Protein AF-A0A2L0GK38-F1 (afdb_monomer_lite)

Radius of gyration: 50.36 Å; chains: 1; bounding box: 92×27×140 Å

Structure (mmCIF, N/CA/C/O backbone):
data_AF-A0A2L0GK38-F1
#
_entry.id   AF-A0A2L0GK38-F1
#
loop_
_atom_site.group_PDB
_atom_site.id
_atom_site.type_symbol
_atom_site.label_atom_id
_atom_site.label_alt_id
_atom_site.label_comp_id
_atom_site.label_asym_id
_atom_site.label_entity_id
_atom_site.label_seq_id
_atom_site.pdbx_PDB_ins_code
_atom_site.Cartn_x
_atom_site.Cartn_y
_atom_site.Cartn_z
_atom_site.occupancy
_atom_site.B_iso_or_equiv
_atom_site.auth_seq_id
_atom_site.auth_comp_id
_atom_site.auth_asym_id
_atom_site.auth_atom_id
_atom_site.pdbx_PDB_model_num
ATOM 1 N N . MET A 1 1 ? 11.225 12.628 -57.300 1.00 39.16 1 MET A N 1
ATOM 2 C CA . MET A 1 1 ? 12.340 11.793 -56.815 1.00 39.16 1 MET A CA 1
ATOM 3 C C . MET A 1 1 ? 13.609 12.356 -57.428 1.00 39.16 1 MET A C 1
ATOM 5 O O . MET A 1 1 ? 13.754 12.270 -58.639 1.00 39.16 1 MET A O 1
ATOM 9 N N . GLY A 1 2 ? 14.413 13.080 -56.646 1.00 45.00 2 GLY A N 1
ATOM 10 C CA . GLY A 1 2 ? 15.654 13.687 -57.134 1.00 45.00 2 GLY A CA 1
ATOM 11 C C . GLY A 1 2 ? 16.730 12.616 -57.270 1.00 45.00 2 GLY A C 1
ATOM 12 O O . GLY A 1 2 ? 16.896 11.814 -56.356 1.00 45.00 2 GLY A O 1
ATOM 13 N N . LEU A 1 3 ? 17.399 12.572 -58.420 1.00 43.25 3 LEU A N 1
ATOM 14 C CA . LEU A 1 3 ? 18.589 11.749 -58.620 1.00 43.25 3 LEU A CA 1
ATOM 15 C C . LEU A 1 3 ? 19.663 12.187 -57.608 1.00 43.25 3 LEU A C 1
ATOM 17 O O . LEU A 1 3 ? 19.882 13.398 -57.495 1.00 43.25 3 LEU A O 1
ATOM 21 N N . PRO A 1 4 ? 20.320 11.258 -56.891 1.00 55.75 4 PRO A N 1
ATOM 22 C CA . PRO A 1 4 ? 21.482 11.597 -56.082 1.00 55.75 4 PRO A CA 1
ATOM 23 C C . PRO A 1 4 ? 22.551 12.235 -56.970 1.00 55.75 4 PRO A C 1
ATOM 25 O O . PRO A 1 4 ? 22.732 11.847 -58.128 1.00 55.75 4 PRO A O 1
ATOM 28 N N . SER A 1 5 ? 23.251 13.241 -56.458 1.00 73.69 5 SER A N 1
ATOM 29 C CA . SER A 1 5 ? 24.392 13.799 -57.185 1.00 73.69 5 SER A CA 1
ATOM 30 C C . SER A 1 5 ? 25.464 12.714 -57.375 1.00 73.69 5 SER A C 1
ATOM 32 O O . SER A 1 5 ? 25.636 11.851 -56.520 1.00 73.69 5 SER A O 1
ATOM 34 N N . LEU A 1 6 ? 26.237 12.761 -58.466 1.00 72.31 6 LEU A N 1
ATOM 35 C CA . LEU A 1 6 ? 27.324 11.799 -58.737 1.00 72.31 6 LEU A CA 1
ATOM 36 C C . LEU A 1 6 ? 28.285 11.630 -57.537 1.00 72.31 6 LEU A C 1
ATOM 38 O O . LEU A 1 6 ? 28.841 10.559 -57.311 1.00 72.31 6 LEU A O 1
ATOM 42 N N . LEU A 1 7 ? 28.466 12.698 -56.754 1.00 66.00 7 LEU A N 1
ATOM 43 C CA . LEU A 1 7 ? 29.270 12.706 -55.535 1.00 66.00 7 LEU A CA 1
ATOM 44 C C . LEU A 1 7 ? 28.635 11.870 -54.413 1.00 66.00 7 LEU A C 1
ATOM 46 O O . LEU A 1 7 ? 29.347 11.149 -53.718 1.00 66.00 7 LEU A O 1
ATOM 50 N N . GLU A 1 8 ? 27.313 11.942 -54.253 1.00 69.50 8 GLU A N 1
ATOM 51 C CA . GLU A 1 8 ? 26.568 11.120 -53.295 1.00 69.50 8 GLU A CA 1
ATOM 52 C C . GLU A 1 8 ? 26.663 9.639 -53.657 1.00 69.50 8 GLU A C 1
ATOM 54 O O . GLU A 1 8 ? 26.903 8.831 -52.768 1.00 69.50 8 GLU A O 1
ATOM 59 N N . ASP A 1 9 ? 26.584 9.282 -54.941 1.00 76.31 9 ASP A N 1
ATOM 60 C CA . ASP A 1 9 ? 26.735 7.891 -55.392 1.00 76.31 9 ASP A CA 1
ATOM 61 C C . ASP A 1 9 ? 28.137 7.323 -55.108 1.00 76.31 9 ASP A C 1
ATOM 63 O O . ASP A 1 9 ? 28.276 6.166 -54.705 1.00 76.31 9 ASP A O 1
ATOM 67 N N . ILE A 1 10 ? 29.191 8.124 -55.292 1.00 74.31 10 ILE A N 1
ATOM 68 C CA . ILE A 1 10 ? 30.579 7.710 -55.020 1.00 74.31 10 ILE A CA 1
ATOM 69 C C . ILE A 1 10 ? 30.802 7.527 -53.517 1.00 74.31 10 ILE A C 1
ATOM 71 O O . ILE A 1 10 ? 31.342 6.508 -53.084 1.00 74.31 10 ILE A O 1
ATOM 75 N N . VAL A 1 11 ? 30.353 8.493 -52.716 1.00 72.38 11 VAL A N 1
ATOM 76 C CA . VAL A 1 11 ? 30.414 8.426 -51.251 1.00 72.38 11 VAL A CA 1
ATOM 77 C C . VAL A 1 11 ? 29.623 7.232 -50.735 1.00 72.38 11 VAL A C 1
ATOM 79 O O . VAL A 1 11 ? 30.094 6.505 -49.863 1.00 72.38 11 VAL A O 1
ATOM 82 N N . GLN A 1 12 ? 28.460 6.977 -51.326 1.00 72.56 12 GLN A N 1
ATOM 83 C CA . GLN A 1 12 ? 27.618 5.857 -50.957 1.00 72.56 12 GLN A CA 1
ATOM 84 C C . GLN A 1 12 ? 28.291 4.515 -51.242 1.00 72.56 12 GLN A C 1
ATOM 86 O O . GLN A 1 12 ? 28.285 3.649 -50.373 1.00 72.56 12 GLN A O 1
ATOM 91 N N . LYS A 1 13 ? 28.926 4.359 -52.409 1.00 78.94 13 LYS A N 1
ATOM 92 C CA . LYS A 1 13 ? 29.693 3.151 -52.741 1.00 78.94 13 LYS A CA 1
ATOM 93 C C . LYS A 1 13 ? 30.890 2.943 -51.820 1.00 78.94 13 LYS A C 1
ATOM 95 O O . LYS A 1 13 ? 31.173 1.804 -51.471 1.00 78.94 13 LYS A O 1
ATOM 100 N N . ARG A 1 14 ? 31.576 4.017 -51.411 1.00 75.12 14 ARG A N 1
ATOM 101 C CA . ARG A 1 14 ? 32.695 3.928 -50.460 1.00 75.12 14 ARG A CA 1
ATOM 102 C C . ARG A 1 14 ? 32.224 3.461 -49.081 1.00 75.12 14 ARG A C 1
ATOM 104 O O . ARG A 1 14 ? 32.828 2.556 -48.519 1.00 75.12 14 ARG A O 1
ATOM 111 N N . ILE A 1 15 ? 31.127 4.032 -48.577 1.00 73.31 15 ILE A N 1
ATOM 112 C CA . ILE A 1 15 ? 30.497 3.605 -47.318 1.00 73.31 15 ILE A CA 1
ATOM 113 C C . ILE A 1 15 ? 30.051 2.146 -47.413 1.00 73.31 15 ILE A C 1
ATOM 115 O O . ILE A 1 15 ? 30.326 1.368 -46.510 1.00 73.31 15 ILE A O 1
ATOM 119 N N . ASP A 1 16 ? 29.387 1.765 -48.505 1.00 74.56 16 ASP A N 1
ATOM 120 C CA . ASP A 1 16 ? 28.889 0.402 -48.684 1.00 74.56 16 ASP A CA 1
ATOM 121 C C . ASP A 1 16 ? 30.046 -0.609 -48.782 1.00 74.56 16 ASP A C 1
ATOM 123 O O . ASP A 1 16 ? 29.956 -1.675 -48.186 1.00 74.56 16 ASP A O 1
ATOM 127 N N . ALA A 1 17 ? 31.153 -0.272 -49.454 1.00 75.50 17 ALA A N 1
ATOM 128 C CA . ALA A 1 17 ? 32.343 -1.124 -49.535 1.00 75.50 17 ALA A CA 1
ATOM 129 C C . ALA A 1 17 ? 33.063 -1.267 -48.183 1.00 75.50 17 ALA A C 1
ATOM 131 O O . ALA A 1 17 ? 33.463 -2.372 -47.821 1.00 75.50 17 ALA A O 1
ATOM 132 N N . PHE A 1 18 ? 33.185 -0.172 -47.424 1.00 71.44 18 PHE A N 1
ATOM 133 C CA . PHE A 1 18 ? 33.756 -0.177 -46.075 1.00 71.44 18 PHE A CA 1
ATOM 134 C C . PHE A 1 18 ? 32.900 -1.010 -45.114 1.00 71.44 18 PHE A C 1
ATOM 136 O O . 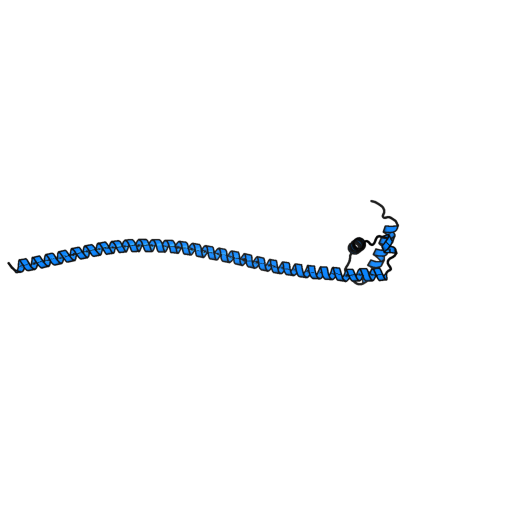PHE A 1 18 ? 33.392 -1.941 -44.480 1.00 71.44 18 PHE A O 1
ATOM 143 N N . LEU A 1 19 ? 31.590 -0.745 -45.085 1.00 69.50 19 LEU A N 1
ATOM 144 C CA . LEU A 1 19 ? 30.649 -1.512 -44.280 1.00 69.50 19 LEU A CA 1
ATOM 145 C C . LEU A 1 19 ? 30.629 -2.976 -44.707 1.00 69.50 19 LEU A C 1
ATOM 147 O O . LEU A 1 19 ? 30.567 -3.829 -43.845 1.00 69.50 19 LEU A O 1
ATOM 151 N N . GLN A 1 20 ? 30.712 -3.310 -45.995 1.00 71.88 20 GLN A N 1
ATOM 152 C CA . GLN A 1 20 ? 30.742 -4.705 -46.446 1.00 71.88 20 GLN A CA 1
ATOM 153 C C . GLN A 1 20 ? 32.026 -5.440 -46.021 1.00 71.88 20 GLN A C 1
ATOM 155 O O . GLN A 1 20 ? 31.965 -6.642 -45.774 1.00 71.88 20 GLN A O 1
ATOM 160 N N . ALA A 1 21 ? 33.158 -4.739 -45.899 1.00 67.31 21 ALA A N 1
ATOM 161 C CA . ALA A 1 21 ? 34.399 -5.297 -45.363 1.00 67.31 21 ALA A CA 1
ATOM 162 C C . ALA A 1 21 ? 34.317 -5.528 -43.839 1.00 67.31 21 ALA A C 1
ATOM 164 O O . ALA A 1 21 ? 34.680 -6.606 -43.364 1.00 67.31 21 ALA A O 1
ATOM 165 N N . GLU A 1 22 ? 33.758 -4.572 -43.091 1.00 60.78 22 GLU A N 1
ATOM 166 C CA . GLU A 1 22 ? 33.579 -4.632 -41.627 1.00 60.78 22 GLU A CA 1
ATOM 167 C C . GLU A 1 22 ? 32.403 -5.526 -41.171 1.00 60.78 22 GLU A C 1
ATOM 169 O O . GLU A 1 22 ? 32.483 -6.213 -40.156 1.00 60.78 22 GLU A O 1
ATOM 174 N N . LEU A 1 23 ? 31.313 -5.610 -41.941 1.00 54.44 23 LEU A N 1
ATOM 175 C CA . LEU A 1 23 ? 30.116 -6.423 -41.645 1.00 54.44 23 LEU A CA 1
ATOM 176 C C . LEU A 1 23 ? 30.386 -7.932 -41.694 1.00 54.44 23 LEU A C 1
ATOM 178 O O . LEU A 1 23 ? 29.539 -8.722 -41.270 1.00 54.44 23 LEU A O 1
ATOM 182 N N . SER A 1 24 ? 31.559 -8.341 -42.177 1.00 52.84 24 SER A N 1
ATOM 183 C CA . SER A 1 24 ? 32.042 -9.718 -42.073 1.00 52.84 24 SER A CA 1
ATOM 184 C C . SER A 1 24 ? 32.369 -10.121 -40.628 1.00 52.84 24 SER A C 1
ATOM 186 O O . SER A 1 24 ? 32.423 -11.319 -40.349 1.00 52.84 24 SER A O 1
ATOM 188 N N . SER A 1 25 ? 32.613 -9.163 -39.719 1.00 53.47 25 SER A N 1
ATOM 189 C CA . SER A 1 25 ? 33.148 -9.438 -38.376 1.00 53.47 25 SER A CA 1
ATOM 190 C C . SER A 1 25 ? 32.213 -9.075 -37.214 1.00 53.47 25 SER A C 1
ATOM 192 O O . SER A 1 25 ? 32.245 -9.784 -36.208 1.00 53.47 25 SER A O 1
ATOM 194 N N . ALA A 1 26 ? 31.332 -8.069 -37.319 1.00 50.72 26 ALA A N 1
ATOM 195 C CA . ALA A 1 26 ? 30.356 -7.778 -36.258 1.00 50.72 26 ALA A CA 1
ATOM 196 C C . ALA A 1 26 ? 29.122 -6.989 -36.755 1.00 50.72 26 ALA A C 1
ATOM 198 O O . ALA A 1 26 ? 29.217 -5.839 -37.172 1.00 50.72 26 ALA A O 1
ATOM 199 N N . GLN A 1 27 ? 27.929 -7.591 -36.669 1.00 55.47 27 GLN A N 1
ATOM 200 C CA . GLN A 1 27 ? 26.631 -6.970 -36.997 1.00 55.47 27 GLN A CA 1
ATOM 201 C C . GLN A 1 27 ? 26.189 -5.930 -35.943 1.00 55.47 27 GLN A C 1
ATOM 203 O O . GLN A 1 27 ? 25.171 -6.119 -35.279 1.00 55.47 27 GLN A O 1
ATOM 208 N N . ILE A 1 28 ? 26.949 -4.852 -35.739 1.00 56.44 28 ILE A N 1
ATOM 209 C CA . ILE A 1 28 ? 26.629 -3.854 -34.698 1.00 56.44 28 ILE A CA 1
ATOM 210 C C . ILE A 1 28 ? 25.997 -2.578 -35.292 1.00 56.44 28 ILE A C 1
ATOM 212 O O . ILE A 1 28 ? 25.211 -1.927 -34.608 1.00 56.44 28 ILE A O 1
ATOM 216 N N . TYR A 1 29 ? 26.208 -2.270 -36.581 1.00 63.53 29 TYR A N 1
ATOM 217 C CA . TYR A 1 29 ? 25.711 -1.029 -37.204 1.00 63.53 29 TYR A CA 1
ATOM 218 C C . TYR A 1 29 ? 24.949 -1.250 -38.503 1.00 63.53 29 TYR A C 1
ATOM 220 O O . TYR A 1 29 ? 25.354 -2.034 -39.362 1.00 63.53 29 TYR A O 1
ATOM 228 N N . THR A 1 30 ? 23.867 -0.491 -38.685 1.00 67.94 30 THR A N 1
ATOM 229 C CA . THR A 1 30 ? 23.228 -0.343 -39.992 1.00 67.94 30 THR A CA 1
ATOM 230 C C . THR A 1 30 ? 23.870 0.803 -40.778 1.00 67.94 30 THR A C 1
ATOM 232 O O . THR A 1 30 ? 24.454 1.734 -40.223 1.00 67.94 30 THR A O 1
ATOM 235 N N . ARG A 1 31 ? 23.708 0.781 -42.104 1.00 68.62 31 ARG A N 1
ATOM 236 C CA . ARG A 1 31 ? 24.107 1.876 -43.009 1.00 68.62 31 ARG A CA 1
ATOM 237 C C . ARG A 1 31 ? 23.592 3.246 -42.562 1.00 68.62 31 ARG A C 1
ATOM 239 O O . ARG A 1 31 ? 24.266 4.254 -42.765 1.00 68.62 31 ARG A O 1
ATOM 246 N N . GLU A 1 32 ? 22.399 3.291 -41.982 1.00 70.00 32 GLU A N 1
ATOM 247 C CA . GLU A 1 32 ? 21.791 4.535 -41.516 1.00 70.00 32 GLU A CA 1
ATOM 248 C C . GLU A 1 32 ? 22.421 5.032 -40.211 1.00 70.00 32 GLU A C 1
ATOM 250 O O . GLU A 1 32 ? 22.538 6.242 -40.020 1.00 70.00 32 GLU A O 1
ATOM 255 N N . ASP A 1 33 ? 22.916 4.131 -39.362 1.00 70.44 33 ASP A N 1
ATOM 256 C CA . ASP A 1 33 ? 23.646 4.501 -38.147 1.00 70.44 33 ASP A CA 1
ATOM 257 C C . ASP A 1 33 ? 24.993 5.138 -38.505 1.00 70.44 33 ASP A C 1
ATOM 259 O O . ASP A 1 33 ? 25.305 6.229 -38.029 1.00 70.44 33 ASP A O 1
ATOM 263 N N . PHE A 1 34 ? 25.733 4.544 -39.449 1.00 70.31 34 PHE A N 1
ATOM 264 C CA . PHE A 1 34 ? 27.003 5.103 -39.927 1.00 70.31 34 PHE A CA 1
ATOM 265 C C . PHE A 1 34 ? 26.819 6.477 -40.593 1.00 70.31 34 PHE A C 1
ATOM 267 O O . PHE A 1 34 ? 27.585 7.408 -40.355 1.00 70.31 34 PHE A O 1
ATOM 274 N N . LYS A 1 35 ? 25.750 6.666 -41.376 1.00 70.56 35 LYS A N 1
ATOM 275 C CA . LYS A 1 35 ? 25.421 7.976 -41.968 1.00 70.56 35 LYS A CA 1
ATOM 276 C C . LYS A 1 35 ? 25.071 9.036 -40.930 1.00 70.56 35 LYS A C 1
ATOM 278 O O . LYS A 1 35 ? 25.520 10.176 -41.056 1.00 70.56 35 LYS A O 1
ATOM 283 N N . ARG A 1 36 ? 24.268 8.687 -39.918 1.00 70.62 36 ARG A N 1
ATOM 284 C CA . ARG A 1 36 ? 23.944 9.607 -38.814 1.00 70.62 36 ARG A CA 1
ATOM 285 C C . ARG A 1 36 ? 25.207 10.032 -38.083 1.00 70.62 36 ARG A C 1
ATOM 287 O O . ARG A 1 36 ? 25.359 11.209 -37.777 1.00 70.62 36 ARG A O 1
ATOM 294 N N . VAL A 1 37 ? 26.125 9.097 -37.875 1.00 66.75 37 VAL A N 1
ATOM 295 C CA . VAL A 1 37 ? 27.425 9.343 -37.250 1.00 66.75 37 VAL A CA 1
ATOM 296 C C . VAL A 1 37 ? 28.278 10.308 -38.074 1.00 66.75 37 VAL A C 1
ATOM 298 O O . VAL A 1 37 ? 28.708 11.335 -37.551 1.00 66.75 37 VAL A O 1
ATOM 301 N N . LEU A 1 38 ? 28.457 10.056 -39.373 1.00 68.38 38 LEU A N 1
ATOM 302 C CA . LEU A 1 38 ? 29.203 10.962 -40.255 1.00 68.38 38 LEU A CA 1
ATOM 303 C C . LEU A 1 38 ? 28.603 12.375 -40.262 1.00 68.38 38 LEU A C 1
ATOM 305 O O . LEU A 1 38 ? 29.333 13.366 -40.217 1.00 68.38 38 LEU A O 1
ATOM 309 N N . SER A 1 39 ? 27.271 12.468 -40.235 1.00 71.12 39 SER A N 1
ATOM 310 C CA . SER A 1 39 ? 26.564 13.743 -40.118 1.00 71.12 39 SER A CA 1
ATOM 311 C C . SER A 1 39 ? 26.795 14.429 -38.766 1.00 71.12 39 SER A C 1
ATOM 313 O O . SER A 1 39 ? 26.951 15.648 -38.734 1.00 71.12 39 SER A O 1
ATOM 315 N N . HIS A 1 40 ? 26.823 13.683 -37.658 1.00 67.38 40 HIS A N 1
ATOM 316 C CA . HIS A 1 40 ? 27.078 14.222 -36.318 1.00 67.38 40 HIS A CA 1
ATOM 317 C C . HIS A 1 40 ? 28.514 14.719 -36.138 1.00 67.38 40 HIS A C 1
ATOM 319 O O . HIS A 1 40 ? 28.727 15.721 -35.461 1.00 67.38 40 HIS A O 1
ATOM 325 N N . MET A 1 41 ? 29.485 14.078 -36.788 1.00 65.12 41 MET A N 1
ATOM 326 C CA . MET A 1 41 ? 30.884 14.518 -36.782 1.00 65.12 41 MET A CA 1
ATOM 327 C C . MET A 1 41 ? 31.169 15.668 -37.763 1.00 65.12 41 MET A C 1
ATOM 329 O O . MET A 1 41 ? 32.312 16.095 -37.902 1.00 65.12 41 MET A O 1
ATOM 333 N N . GLY A 1 42 ? 30.157 16.164 -38.485 1.00 66.69 42 GLY A N 1
ATOM 334 C CA . GLY A 1 42 ? 30.340 17.207 -39.497 1.00 66.69 42 GLY A CA 1
ATOM 335 C C . GLY A 1 42 ? 31.160 16.749 -40.709 1.00 66.69 42 GLY A C 1
ATOM 336 O O . GLY A 1 42 ? 31.661 17.580 -41.474 1.00 66.69 42 GLY A O 1
ATOM 337 N N . VAL A 1 43 ? 31.304 15.435 -40.913 1.00 67.44 43 VAL A N 1
ATOM 338 C CA . VAL A 1 43 ? 31.997 14.876 -42.072 1.00 67.44 43 VAL A CA 1
ATOM 339 C C . VAL A 1 43 ? 31.066 14.989 -43.273 1.00 67.44 43 VAL A C 1
ATOM 341 O O . VAL A 1 43 ? 30.157 14.188 -43.479 1.00 67.44 43 VAL A O 1
ATOM 344 N N . SER A 1 44 ? 31.282 16.027 -44.081 1.00 65.19 44 SER A N 1
ATOM 345 C CA . SER A 1 44 ? 30.578 16.165 -45.355 1.00 65.19 44 SER A CA 1
ATOM 346 C C . SER A 1 44 ? 31.008 15.069 -46.338 1.00 65.19 44 SER A C 1
ATOM 348 O O . SER A 1 44 ? 32.136 14.577 -46.279 1.00 65.19 44 SER A O 1
ATOM 350 N N . ALA A 1 45 ? 30.149 14.756 -47.313 1.00 61.06 45 ALA A N 1
ATOM 351 C CA . ALA A 1 45 ? 30.453 13.873 -48.448 1.00 61.06 45 ALA A CA 1
ATOM 352 C C . ALA A 1 45 ? 31.812 14.187 -49.119 1.00 61.06 45 ALA A C 1
ATOM 354 O O . ALA A 1 45 ? 32.504 13.296 -49.602 1.00 61.06 45 ALA A O 1
ATOM 355 N N . ARG A 1 46 ? 32.224 15.460 -49.104 1.00 58.88 46 ARG A N 1
ATOM 356 C CA . ARG A 1 46 ? 33.501 15.928 -49.656 1.00 58.88 46 ARG A CA 1
ATOM 357 C C . ARG A 1 46 ? 34.703 15.551 -48.789 1.00 58.88 46 ARG A C 1
ATOM 359 O O . ARG A 1 46 ? 35.746 15.209 -49.330 1.00 58.88 46 ARG A O 1
ATOM 366 N N . ASN A 1 47 ? 34.535 15.595 -47.470 1.00 66.50 47 ASN A N 1
ATOM 367 C CA . ASN A 1 47 ? 35.584 15.290 -46.498 1.00 66.50 47 ASN A CA 1
ATOM 368 C C . ASN A 1 47 ? 35.738 13.777 -46.321 1.00 66.50 47 ASN A C 1
ATOM 370 O O . ASN A 1 47 ? 36.842 13.299 -46.103 1.00 66.50 47 ASN A O 1
ATOM 374 N N . LEU A 1 48 ? 34.660 13.005 -46.491 1.00 68.12 48 LEU A N 1
ATOM 375 C CA . LEU A 1 48 ? 34.724 11.547 -46.406 1.00 68.12 48 LEU A CA 1
ATOM 376 C C . LEU A 1 48 ? 35.652 10.940 -47.462 1.00 68.12 48 LEU A C 1
ATOM 378 O O . LEU A 1 48 ? 36.246 9.901 -47.221 1.00 68.12 48 LEU A O 1
ATOM 382 N N . LEU A 1 49 ? 35.787 11.574 -48.631 1.00 68.31 49 LEU A N 1
ATOM 383 C CA . LEU A 1 49 ? 36.695 11.131 -49.695 1.00 68.31 49 LEU A CA 1
ATOM 384 C C . LEU A 1 49 ? 38.173 11.415 -49.386 1.00 68.31 49 LEU A C 1
ATOM 386 O O . LEU A 1 49 ? 39.036 10.778 -49.980 1.00 68.31 49 LEU A O 1
ATOM 390 N N . SER A 1 50 ? 38.464 12.332 -48.459 1.00 70.44 50 SER A N 1
ATOM 391 C CA . SER A 1 50 ? 39.827 12.634 -48.000 1.00 70.44 50 SER A CA 1
ATOM 392 C C . SER A 1 50 ? 40.252 11.865 -46.748 1.00 70.44 50 SER A C 1
ATOM 394 O O . SER A 1 50 ? 41.438 11.857 -46.445 1.00 70.44 50 SER A O 1
ATOM 396 N N . VAL A 1 51 ? 39.315 11.231 -46.036 1.00 71.44 51 VAL A N 1
ATOM 397 C CA . VAL A 1 51 ? 39.617 10.347 -44.897 1.00 71.44 51 V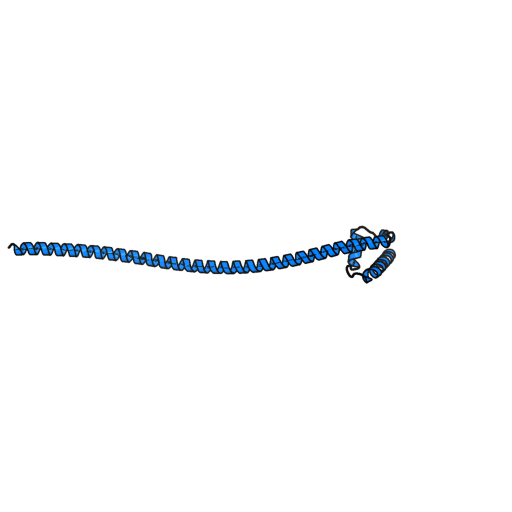AL A CA 1
ATOM 398 C C . VAL A 1 51 ? 40.233 9.051 -45.428 1.00 71.44 51 VAL A C 1
ATOM 400 O O . VAL A 1 51 ? 39.767 8.521 -46.442 1.00 71.44 51 VAL A O 1
ATOM 403 N N . SER A 1 52 ? 41.293 8.564 -44.789 1.00 76.94 52 SER A N 1
ATOM 404 C CA . SER A 1 52 ? 41.930 7.278 -45.098 1.00 76.94 52 SER A CA 1
ATOM 405 C C . SER A 1 52 ? 41.094 6.099 -44.592 1.00 76.94 52 SER A C 1
ATOM 407 O O . SER A 1 52 ? 40.238 6.257 -43.726 1.00 76.94 52 SER A O 1
ATOM 409 N N . ASP A 1 53 ? 41.314 4.903 -45.137 1.00 72.31 53 ASP A N 1
ATOM 410 C CA . ASP A 1 53 ? 40.563 3.726 -44.684 1.00 72.31 53 ASP A CA 1
ATOM 411 C C . ASP A 1 53 ? 40.915 3.351 -43.227 1.00 72.31 53 ASP A C 1
ATOM 413 O O . ASP A 1 53 ? 40.025 2.939 -42.490 1.00 72.31 53 ASP A O 1
ATOM 417 N N . ASP A 1 54 ? 42.148 3.609 -42.769 1.00 73.88 54 ASP A N 1
ATOM 418 C CA . ASP A 1 54 ? 42.572 3.398 -41.373 1.00 73.88 54 ASP A CA 1
ATOM 419 C C . ASP A 1 54 ? 41.834 4.329 -40.392 1.00 73.88 54 ASP A C 1
ATOM 421 O O . ASP A 1 54 ? 41.364 3.893 -39.341 1.00 73.88 54 ASP A O 1
ATOM 425 N N . GLU A 1 55 ? 41.657 5.605 -40.753 1.00 75.81 55 GLU A N 1
ATOM 426 C CA . GLU A 1 55 ? 40.865 6.553 -39.955 1.00 75.81 55 GLU A CA 1
ATOM 427 C C . GLU A 1 55 ? 39.382 6.148 -39.908 1.00 75.81 55 GLU A C 1
ATOM 429 O O . GLU A 1 55 ? 38.728 6.330 -38.882 1.00 75.81 55 GLU A O 1
ATOM 434 N N . LEU A 1 56 ? 38.837 5.570 -40.989 1.00 71.69 56 LEU A N 1
ATOM 435 C CA . LEU A 1 56 ? 37.468 5.040 -40.991 1.00 71.69 56 LEU A CA 1
ATOM 436 C C . LEU A 1 56 ? 37.311 3.839 -40.044 1.00 71.69 56 LEU A C 1
ATOM 438 O O . LEU A 1 56 ? 36.265 3.729 -39.399 1.00 71.69 56 LEU A O 1
ATOM 442 N N . VAL A 1 57 ? 38.330 2.980 -39.924 1.00 72.75 57 VAL A N 1
ATOM 443 C CA . VAL A 1 57 ? 38.349 1.865 -38.958 1.00 72.75 57 VAL A CA 1
ATOM 444 C C . VAL A 1 57 ? 38.377 2.386 -37.522 1.00 72.75 57 VAL A C 1
ATOM 446 O O . VAL A 1 57 ? 37.545 1.977 -36.718 1.00 72.75 57 VAL A O 1
ATOM 449 N N . GLU A 1 58 ? 39.252 3.341 -37.193 1.00 75.62 58 GLU A N 1
ATOM 450 C CA . GLU A 1 58 ? 39.331 3.898 -35.830 1.00 75.62 58 GLU A CA 1
ATOM 451 C C . GLU A 1 58 ? 38.016 4.579 -35.408 1.00 75.62 58 GLU A C 1
ATOM 453 O O . GLU A 1 58 ? 37.531 4.398 -34.286 1.00 75.62 58 GLU A O 1
ATOM 458 N N . ILE A 1 59 ? 37.393 5.305 -36.342 1.00 73.44 59 ILE A N 1
ATOM 459 C CA . ILE A 1 59 ? 36.046 5.863 -36.196 1.00 73.44 59 ILE A CA 1
ATOM 460 C C . ILE A 1 59 ? 35.054 4.726 -35.902 1.00 73.44 59 ILE A C 1
ATOM 462 O O . ILE A 1 59 ? 34.353 4.785 -34.892 1.00 73.44 59 ILE A O 1
ATOM 466 N N . SER A 1 60 ? 35.018 3.672 -36.725 1.00 71.31 60 SER A N 1
ATOM 467 C CA . SER A 1 60 ? 34.120 2.517 -36.546 1.00 71.31 60 SER A CA 1
ATOM 468 C C . SER A 1 60 ? 34.282 1.851 -35.172 1.00 71.31 60 SER A C 1
ATOM 470 O O . SER A 1 60 ? 33.298 1.659 -34.456 1.00 71.31 60 SER A O 1
ATOM 472 N N . GLU A 1 61 ? 35.515 1.580 -34.740 1.00 73.56 61 GLU A N 1
ATOM 473 C CA . GLU A 1 61 ? 35.820 0.941 -33.453 1.00 73.56 61 GLU A CA 1
ATOM 474 C C . GLU A 1 61 ? 35.471 1.806 -32.236 1.00 73.56 61 GLU A C 1
ATOM 476 O O . GLU A 1 61 ? 35.123 1.294 -31.164 1.00 73.56 61 GLU A O 1
ATOM 481 N N . PHE A 1 62 ? 35.604 3.126 -32.351 1.00 75.69 62 PHE A N 1
ATOM 482 C CA . PHE A 1 62 ? 35.166 4.038 -31.302 1.00 75.69 62 PHE A CA 1
ATOM 483 C C . PHE A 1 62 ? 33.643 3.972 -31.134 1.00 75.69 62 PHE A C 1
ATOM 485 O O . PHE A 1 62 ? 33.154 3.801 -30.015 1.00 75.69 62 PHE A O 1
ATOM 492 N N . PHE A 1 63 ? 32.894 4.006 -32.240 1.00 71.19 63 PHE A N 1
ATOM 493 C CA . PHE A 1 63 ? 31.437 3.890 -32.191 1.00 71.19 63 PHE A CA 1
ATOM 494 C C . PHE A 1 63 ? 30.981 2.513 -31.722 1.00 71.19 63 PHE A C 1
ATOM 496 O O . PHE A 1 63 ? 30.059 2.466 -30.905 1.00 71.19 63 PHE A O 1
ATOM 503 N N . ALA A 1 64 ? 31.653 1.436 -32.164 1.00 72.38 64 ALA A N 1
ATOM 504 C CA . ALA A 1 64 ? 31.490 0.053 -31.684 1.00 72.38 64 ALA A CA 1
ATOM 505 C C . ALA A 1 64 ? 31.395 -0.004 -30.161 1.00 72.38 64 ALA A C 1
ATOM 507 O O . ALA A 1 64 ? 30.480 -0.602 -29.591 1.00 72.38 64 ALA A O 1
ATOM 508 N N . ARG A 1 65 ? 32.332 0.681 -29.502 1.00 77.69 65 ARG A N 1
ATOM 509 C CA . ARG A 1 65 ? 32.410 0.741 -28.045 1.00 77.69 65 ARG A CA 1
ATOM 510 C C . ARG A 1 65 ? 31.302 1.589 -27.432 1.00 77.69 65 ARG A C 1
ATOM 512 O O . ARG A 1 65 ? 30.646 1.114 -26.509 1.00 77.69 65 ARG A O 1
ATOM 519 N N . ASP A 1 66 ? 31.064 2.789 -27.952 1.00 79.75 66 ASP A N 1
ATOM 520 C CA . ASP A 1 66 ? 30.050 3.703 -27.408 1.00 79.75 66 ASP A CA 1
ATOM 521 C C . ASP A 1 66 ? 28.623 3.133 -27.525 1.00 79.75 66 ASP A C 1
ATOM 523 O O . ASP A 1 66 ? 27.835 3.184 -26.577 1.00 79.75 66 ASP A O 1
ATOM 527 N N . ALA A 1 67 ? 28.285 2.495 -28.652 1.00 77.69 67 ALA A N 1
ATOM 528 C CA . ALA A 1 67 ? 26.964 1.885 -28.801 1.00 77.69 67 ALA A CA 1
ATOM 529 C C . ALA A 1 67 ? 26.800 0.644 -27.919 1.00 77.69 67 ALA A C 1
ATOM 531 O O . ALA A 1 67 ? 25.708 0.417 -27.392 1.00 77.69 67 ALA A O 1
ATOM 532 N N . GLU A 1 68 ? 27.859 -0.145 -27.725 1.00 82.19 68 GLU A N 1
ATOM 533 C CA . GLU A 1 68 ? 27.818 -1.279 -26.804 1.00 82.19 68 GLU A CA 1
ATOM 534 C C . GLU A 1 68 ? 27.665 -0.807 -25.350 1.00 82.19 68 GLU A C 1
ATOM 536 O O . GLU A 1 68 ? 26.841 -1.349 -24.612 1.00 82.19 68 GLU A O 1
ATOM 541 N N . GLU A 1 69 ? 28.358 0.259 -24.944 1.00 88.19 69 GLU A N 1
ATOM 542 C CA . GLU A 1 69 ? 28.175 0.887 -23.631 1.00 88.19 69 GLU A CA 1
ATOM 543 C C . GLU A 1 69 ? 26.744 1.416 -23.445 1.00 88.19 69 GLU A C 1
ATOM 545 O O . GLU A 1 69 ? 26.097 1.152 -22.420 1.00 88.19 69 GLU A O 1
ATOM 550 N N . CYS A 1 70 ? 26.200 2.087 -24.463 1.00 85.75 70 CYS A N 1
ATOM 551 C CA . CYS A 1 70 ? 24.806 2.516 -24.482 1.00 85.75 70 CYS A CA 1
ATOM 552 C C . CYS A 1 70 ? 23.843 1.325 -24.359 1.00 85.75 70 CYS A C 1
ATOM 554 O O . CYS A 1 70 ? 22.887 1.383 -23.580 1.00 85.75 70 CYS A O 1
ATOM 556 N N . ARG A 1 71 ? 24.097 0.219 -25.071 1.00 88.62 71 ARG A N 1
ATOM 557 C CA . ARG A 1 71 ? 23.274 -1.000 -25.036 1.00 88.62 71 ARG A CA 1
ATOM 558 C C . ARG A 1 71 ? 23.298 -1.656 -23.660 1.00 88.62 71 ARG A C 1
ATOM 560 O O . ARG A 1 71 ? 22.244 -2.029 -23.140 1.00 88.62 71 ARG A O 1
ATOM 567 N N . LEU A 1 72 ? 24.476 -1.772 -23.051 1.00 92.94 72 LEU A N 1
ATOM 568 C CA . LEU A 1 72 ? 24.643 -2.316 -21.703 1.00 92.94 72 LEU A CA 1
ATOM 569 C C . LEU A 1 72 ? 23.942 -1.438 -20.664 1.00 92.94 72 LEU A C 1
ATOM 571 O O . LEU A 1 72 ? 23.235 -1.950 -19.791 1.00 92.94 72 LEU A O 1
ATOM 575 N N . THR A 1 73 ? 24.065 -0.117 -20.791 1.00 95.38 73 THR A N 1
ATOM 576 C CA . THR A 1 73 ? 23.375 0.840 -19.920 1.00 95.38 73 THR A CA 1
ATOM 577 C C . THR A 1 73 ? 21.859 0.739 -20.075 1.00 95.38 73 THR A C 1
ATOM 579 O O . THR A 1 73 ? 21.147 0.661 -19.072 1.00 95.38 73 THR A O 1
ATOM 582 N N . ALA A 1 74 ? 21.354 0.660 -21.3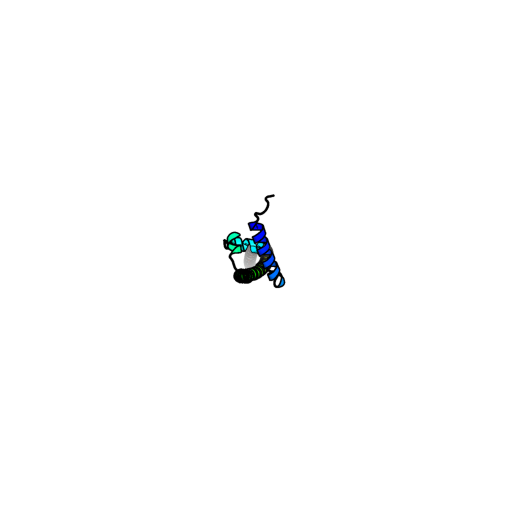08 1.00 93.81 74 ALA A N 1
ATOM 583 C CA . ALA A 1 74 ? 19.934 0.468 -21.583 1.00 93.81 74 ALA A CA 1
ATOM 584 C C . ALA A 1 74 ? 19.414 -0.853 -20.994 1.00 93.81 74 ALA A C 1
ATOM 586 O O . ALA A 1 74 ? 18.366 -0.867 -20.348 1.00 93.81 74 ALA A O 1
ATOM 587 N N . ALA A 1 75 ? 20.165 -1.950 -21.138 1.00 95.00 75 ALA A N 1
ATOM 588 C CA . ALA A 1 75 ? 19.815 -3.242 -20.552 1.00 95.00 75 ALA A CA 1
ATOM 589 C C . ALA A 1 75 ? 19.779 -3.191 -19.014 1.00 95.00 75 ALA A C 1
ATOM 591 O O . ALA A 1 75 ? 18.849 -3.718 -18.396 1.00 95.00 75 ALA A O 1
ATOM 592 N N . ARG A 1 76 ? 20.746 -2.509 -18.386 1.00 97.81 76 ARG A N 1
ATOM 593 C CA . ARG A 1 76 ? 20.773 -2.293 -16.932 1.00 97.81 76 ARG A CA 1
ATOM 594 C C . ARG A 1 76 ? 19.549 -1.508 -16.460 1.00 97.81 76 ARG A C 1
ATOM 596 O O . ARG A 1 76 ? 18.877 -1.945 -15.530 1.00 97.81 76 ARG A O 1
ATOM 603 N N . LEU A 1 77 ? 19.240 -0.388 -17.114 1.00 97.62 77 LEU A N 1
ATOM 604 C CA . LEU A 1 77 ? 18.091 0.458 -16.773 1.00 97.62 77 LEU A CA 1
ATOM 605 C C . LEU A 1 77 ? 16.749 -0.244 -17.014 1.00 97.62 77 LEU A C 1
ATOM 607 O O . LEU A 1 77 ? 15.797 -0.019 -16.268 1.00 97.62 77 LEU A O 1
ATOM 611 N N . ALA A 1 78 ? 16.658 -1.103 -18.031 1.00 97.38 78 ALA A N 1
ATOM 612 C CA . ALA A 1 78 ? 15.475 -1.921 -18.276 1.00 97.38 78 ALA A CA 1
ATOM 613 C C . ALA A 1 78 ? 15.237 -2.915 -17.131 1.00 97.38 78 ALA A C 1
ATOM 615 O O . ALA A 1 78 ? 14.111 -3.034 -16.644 1.00 97.38 78 ALA A O 1
ATOM 616 N N . LYS A 1 79 ? 16.301 -3.574 -16.655 1.00 97.81 79 LYS A N 1
ATOM 617 C CA . LYS A 1 79 ? 16.227 -4.476 -15.501 1.00 97.81 79 LYS A CA 1
ATOM 618 C C . LYS A 1 79 ? 15.846 -3.729 -14.220 1.00 97.81 79 LYS A C 1
ATOM 620 O O . LYS A 1 79 ? 14.931 -4.148 -13.523 1.00 97.81 79 LYS A O 1
ATOM 625 N N . GLU A 1 80 ? 16.486 -2.593 -13.952 1.00 98.38 80 GLU A N 1
ATOM 626 C CA . GLU A 1 80 ? 16.179 -1.753 -12.789 1.00 98.38 80 GLU A CA 1
ATOM 627 C C . GLU A 1 80 ? 14.714 -1.281 -12.802 1.00 98.38 80 GLU A C 1
ATOM 629 O O . GLU A 1 80 ? 14.019 -1.367 -11.792 1.00 98.38 80 GLU A O 1
ATOM 634 N N . ASN A 1 81 ? 14.193 -0.883 -13.968 1.00 97.81 81 ASN A N 1
ATOM 635 C CA . ASN A 1 81 ? 12.773 -0.562 -14.128 1.00 97.81 81 ASN A CA 1
ATOM 636 C C . ASN A 1 81 ? 11.854 -1.755 -13.844 1.00 97.81 81 ASN A C 1
ATOM 638 O O . ASN A 1 81 ? 10.790 -1.580 -13.252 1.00 97.81 81 ASN A O 1
ATOM 642 N N . GLN A 1 82 ? 12.228 -2.958 -14.279 1.00 98.25 82 GLN A N 1
ATOM 643 C CA . GLN A 1 82 ? 11.448 -4.163 -14.009 1.00 98.25 82 GLN A CA 1
ATOM 644 C C . GLN A 1 82 ? 11.402 -4.469 -12.505 1.00 98.25 82 GLN A C 1
ATOM 646 O O . GLN A 1 82 ? 10.324 -4.745 -11.973 1.00 98.25 82 GLN A O 1
ATOM 651 N N . ASP A 1 83 ? 12.538 -4.355 -11.817 1.00 98.19 83 ASP A N 1
ATOM 652 C CA . ASP A 1 83 ? 12.634 -4.570 -10.372 1.00 98.19 83 ASP A CA 1
ATOM 653 C C . ASP A 1 83 ? 11.814 -3.527 -9.593 1.00 98.19 83 ASP A C 1
ATOM 655 O O . ASP A 1 83 ? 11.084 -3.878 -8.660 1.00 98.19 83 ASP A O 1
ATOM 659 N N . LEU A 1 84 ? 11.863 -2.256 -10.013 1.00 98.38 84 LEU A N 1
ATOM 660 C CA . LEU A 1 84 ? 11.059 -1.176 -9.434 1.00 98.38 84 LEU A CA 1
ATOM 661 C C . LEU A 1 84 ? 9.556 -1.400 -9.631 1.00 98.38 84 LEU A C 1
ATOM 663 O O . LEU A 1 84 ? 8.788 -1.207 -8.690 1.00 98.38 84 LEU A O 1
ATOM 667 N N . ARG A 1 85 ? 9.123 -1.859 -10.812 1.00 98.12 85 ARG A N 1
ATOM 668 C CA . ARG A 1 85 ? 7.714 -2.220 -11.056 1.00 98.12 85 ARG A CA 1
ATOM 669 C C . ARG A 1 85 ? 7.265 -3.353 -10.138 1.00 98.12 85 ARG A C 1
ATOM 671 O O . ARG A 1 85 ? 6.258 -3.215 -9.457 1.00 98.12 85 ARG A O 1
ATOM 678 N N . ALA A 1 86 ? 8.062 -4.414 -10.022 1.00 98.06 86 ALA A N 1
ATOM 679 C CA . ALA A 1 86 ? 7.755 -5.524 -9.123 1.00 98.06 86 ALA A CA 1
ATOM 680 C C . ALA A 1 86 ? 7.748 -5.110 -7.636 1.00 98.06 86 ALA A C 1
ATOM 682 O O . ALA A 1 86 ? 7.039 -5.696 -6.816 1.00 98.06 86 ALA A O 1
ATOM 683 N N . ALA A 1 87 ? 8.564 -4.128 -7.240 1.00 98.25 87 ALA A N 1
ATOM 684 C CA . ALA A 1 87 ? 8.504 -3.540 -5.904 1.00 98.25 87 ALA A CA 1
ATOM 685 C C . ALA A 1 87 ? 7.225 -2.711 -5.698 1.00 98.25 87 ALA A C 1
ATOM 687 O O . ALA A 1 87 ? 6.591 -2.841 -4.651 1.00 98.25 87 ALA A O 1
ATOM 688 N N . ASN A 1 88 ? 6.818 -1.923 -6.697 1.00 98.38 88 ASN A N 1
ATOM 689 C CA . ASN A 1 88 ? 5.583 -1.145 -6.649 1.00 98.38 88 ASN A CA 1
ATOM 690 C C . ASN A 1 88 ? 4.341 -2.044 -6.538 1.00 98.38 88 ASN A C 1
ATOM 692 O O . ASN A 1 88 ? 3.518 -1.827 -5.654 1.00 98.38 88 ASN A O 1
ATOM 696 N N . ASP A 1 89 ? 4.256 -3.109 -7.337 1.00 98.25 89 ASP A N 1
ATOM 697 C CA . ASP A 1 89 ? 3.135 -4.060 -7.292 1.00 98.25 89 ASP A CA 1
ATOM 698 C C . ASP A 1 89 ? 2.991 -4.709 -5.902 1.00 98.25 89 ASP A C 1
ATOM 700 O O . ASP A 1 89 ? 1.888 -4.868 -5.372 1.00 98.25 89 ASP A O 1
ATOM 704 N N . ARG A 1 90 ? 4.122 -5.045 -5.262 1.00 98.44 90 ARG A N 1
ATOM 705 C CA . ARG A 1 90 ? 4.138 -5.559 -3.882 1.00 98.44 90 ARG A 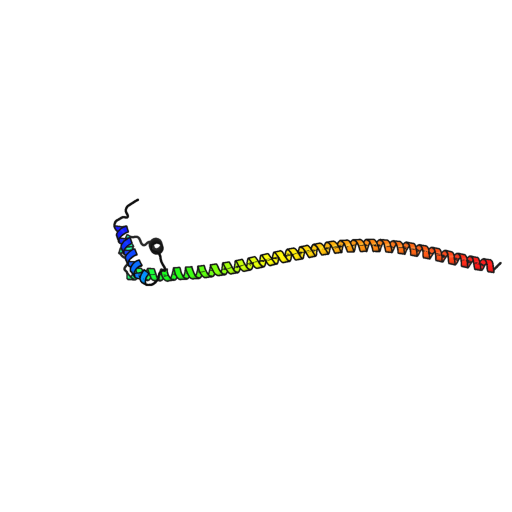CA 1
ATOM 706 C C . ARG A 1 90 ? 3.648 -4.515 -2.881 1.00 98.44 90 ARG A C 1
ATOM 708 O O . ARG A 1 90 ? 2.827 -4.837 -2.025 1.00 98.44 90 ARG A O 1
ATOM 715 N N . ALA A 1 91 ? 4.107 -3.271 -3.007 1.00 98.25 91 ALA A N 1
ATOM 716 C CA . ALA A 1 91 ? 3.668 -2.184 -2.139 1.00 98.25 91 ALA A CA 1
ATOM 717 C C . ALA A 1 91 ? 2.157 -1.911 -2.275 1.00 98.25 91 ALA A C 1
ATOM 719 O O . ALA A 1 91 ? 1.473 -1.699 -1.273 1.00 98.25 91 ALA A O 1
ATOM 720 N N . GLU A 1 92 ? 1.604 -1.971 -3.487 1.00 98.44 92 GLU A N 1
ATOM 721 C CA . GLU A 1 92 ? 0.163 -1.820 -3.727 1.00 98.44 92 GLU A CA 1
ATOM 722 C C . GLU A 1 92 ? -0.662 -2.950 -3.094 1.00 98.44 92 GLU A C 1
ATOM 724 O O . GLU A 1 92 ? -1.720 -2.698 -2.494 1.00 98.44 92 GLU A O 1
ATOM 729 N N . ALA A 1 93 ? -0.166 -4.189 -3.163 1.00 98.19 93 ALA A N 1
ATOM 730 C CA . ALA A 1 93 ? -0.782 -5.331 -2.492 1.00 98.19 93 ALA A CA 1
ATOM 731 C C . ALA A 1 93 ? -0.781 -5.157 -0.961 1.00 98.19 93 ALA A C 1
ATOM 733 O O . ALA A 1 93 ? -1.815 -5.354 -0.308 1.00 98.19 93 ALA A O 1
ATOM 734 N N . ASP A 1 94 ? 0.340 -4.710 -0.390 1.00 98.44 94 ASP A N 1
ATOM 735 C CA . ASP A 1 94 ? 0.465 -4.443 1.045 1.00 98.44 94 ASP A CA 1
ATOM 736 C C . ASP A 1 94 ? -0.471 -3.318 1.501 1.00 98.44 94 ASP A C 1
ATOM 738 O O . ASP A 1 94 ? -1.188 -3.468 2.496 1.00 98.44 94 ASP A O 1
ATOM 742 N N . ILE A 1 95 ? -0.549 -2.217 0.745 1.00 98.50 95 ILE A N 1
ATOM 743 C CA . ILE A 1 95 ? -1.482 -1.113 1.013 1.00 98.50 95 ILE A CA 1
ATOM 744 C C . ILE A 1 95 ? -2.930 -1.613 1.006 1.00 98.50 95 ILE A C 1
ATOM 746 O O . ILE A 1 95 ? -3.712 -1.262 1.894 1.00 98.50 95 ILE A O 1
ATOM 750 N N . SER A 1 96 ? -3.301 -2.452 0.040 1.00 97.94 96 SER A N 1
ATOM 751 C CA . SER A 1 96 ? -4.655 -3.011 -0.066 1.00 97.94 96 SER A CA 1
ATOM 752 C C . SER A 1 96 ? -4.996 -3.924 1.120 1.00 97.94 96 SER A C 1
ATOM 754 O O . SER A 1 96 ? -6.089 -3.839 1.697 1.00 97.94 96 SER A O 1
ATOM 756 N N . SER A 1 97 ? -4.034 -4.743 1.551 1.00 98.38 97 SER A N 1
ATOM 757 C CA . SER A 1 97 ? -4.143 -5.582 2.749 1.00 98.38 97 SER A CA 1
ATOM 758 C C . SER A 1 97 ? -4.309 -4.740 4.020 1.00 98.38 97 SER A C 1
ATOM 760 O O . SER A 1 97 ? -5.210 -4.986 4.828 1.00 98.38 97 SER A O 1
ATOM 762 N N . LEU A 1 98 ? -3.499 -3.689 4.183 1.00 98.44 98 LEU A N 1
ATOM 763 C CA . LEU A 1 98 ? -3.578 -2.778 5.326 1.00 98.44 98 LEU A CA 1
ATOM 764 C C . LEU A 1 98 ? -4.906 -2.019 5.372 1.00 98.44 98 LEU A C 1
ATOM 766 O O . LEU A 1 98 ? -5.519 -1.950 6.436 1.00 98.44 98 LEU A O 1
ATOM 770 N N . ARG A 1 99 ? -5.399 -1.513 4.235 1.00 98.25 99 ARG A N 1
ATOM 771 C CA . ARG A 1 99 ? -6.720 -0.863 4.149 1.00 98.25 99 ARG A CA 1
ATOM 772 C C . ARG A 1 99 ? -7.834 -1.789 4.633 1.00 98.25 99 ARG A C 1
ATOM 774 O O . ARG A 1 99 ? -8.679 -1.366 5.421 1.00 98.25 99 ARG A O 1
ATOM 781 N N . SER A 1 100 ? -7.792 -3.057 4.229 1.00 97.81 100 SER A N 1
ATOM 782 C CA . SER A 1 100 ? -8.765 -4.067 4.661 1.00 97.81 100 SER A CA 1
ATOM 783 C C . SER A 1 100 ? -8.692 -4.318 6.172 1.00 97.81 100 SER A C 1
ATOM 785 O O . SER A 1 100 ? -9.715 -4.326 6.855 1.00 97.81 100 SER A O 1
ATOM 787 N N . LYS A 1 101 ? -7.479 -4.438 6.731 1.00 98.25 101 LYS A N 1
ATOM 788 C CA . LYS A 1 101 ? -7.277 -4.597 8.183 1.00 98.25 101 LYS A CA 1
ATOM 789 C C . LYS A 1 101 ? -7.781 -3.391 8.976 1.00 98.25 101 LYS A C 1
ATOM 791 O O . LYS A 1 101 ? -8.425 -3.570 10.008 1.00 98.25 101 LYS A O 1
ATOM 796 N N . VAL A 1 102 ? -7.518 -2.173 8.500 1.00 98.50 102 VAL A N 1
ATOM 797 C CA . VAL A 1 102 ? -8.003 -0.932 9.126 1.00 98.50 102 VAL A CA 1
ATOM 798 C C . VAL A 1 102 ? -9.529 -0.875 9.106 1.00 98.50 102 VAL A C 1
ATOM 800 O O . VAL A 1 102 ? -10.138 -0.538 10.122 1.00 98.50 102 VAL A O 1
ATOM 803 N N . PHE A 1 103 ? -10.156 -1.252 7.991 1.00 98.19 103 PHE A N 1
ATOM 804 C CA . PHE A 1 103 ? -11.612 -1.300 7.883 1.00 98.19 103 PHE A CA 1
ATOM 805 C C . PHE A 1 103 ? -12.236 -2.269 8.900 1.00 98.19 103 PHE A C 1
ATOM 807 O O . PHE A 1 103 ? -13.150 -1.891 9.638 1.00 98.19 103 PHE A O 1
ATOM 814 N N . GLU A 1 104 ? -11.704 -3.488 9.010 1.00 98.38 104 GLU A N 1
ATOM 815 C CA . GLU A 1 104 ? -12.188 -4.470 9.988 1.00 98.38 104 GLU A CA 1
ATOM 816 C C . GLU A 1 104 ? -11.948 -4.023 11.437 1.00 98.38 104 GLU A C 1
ATOM 818 O O . GLU A 1 104 ? -12.824 -4.176 12.294 1.00 98.38 104 GLU A O 1
ATOM 823 N N . ALA A 1 105 ? -10.802 -3.397 11.721 1.00 98.31 105 ALA A N 1
ATOM 824 C CA . ALA A 1 105 ? -10.527 -2.819 13.033 1.00 98.31 105 ALA A CA 1
ATOM 825 C C . ALA A 1 105 ? -11.538 -1.718 13.392 1.00 98.31 105 ALA A C 1
ATOM 827 O O . ALA A 1 105 ? -12.078 -1.714 14.500 1.00 98.31 105 ALA A O 1
ATOM 828 N N . HIS A 1 106 ? -11.855 -0.831 12.445 1.00 98.31 106 HIS A N 1
ATOM 829 C CA . HIS A 1 106 ? -12.845 0.226 12.638 1.00 98.31 106 HIS A CA 1
ATOM 830 C C . HIS A 1 106 ? -14.248 -0.343 12.897 1.00 98.31 106 HIS A C 1
ATOM 832 O O . HIS A 1 106 ? -14.946 0.085 13.820 1.00 98.31 106 HIS A O 1
ATOM 838 N N . LYS A 1 107 ? -14.649 -1.371 12.140 1.00 98.38 107 LYS A N 1
ATOM 839 C CA . LYS A 1 107 ? -15.920 -2.074 12.349 1.00 98.38 107 LYS A CA 1
ATOM 840 C C . LYS A 1 107 ? -15.995 -2.699 13.744 1.00 98.38 107 LYS A C 1
ATOM 842 O O . LYS A 1 107 ? -17.007 -2.547 14.428 1.00 98.38 107 LYS A O 1
ATOM 847 N N . LYS A 1 108 ? -14.919 -3.357 14.188 1.00 98.31 108 LYS A N 1
ATOM 848 C CA . LYS A 1 108 ? -14.831 -3.952 15.527 1.00 98.31 108 LYS A CA 1
ATOM 849 C C . LYS A 1 108 ? -14.916 -2.894 16.628 1.00 98.31 108 LYS A C 1
ATOM 851 O O . LYS A 1 108 ? -15.653 -3.097 17.590 1.00 98.31 108 LYS A O 1
ATOM 856 N N . ALA A 1 109 ? -14.221 -1.766 16.472 1.00 98.31 109 ALA A N 1
ATOM 857 C CA . ALA A 1 109 ? -14.282 -0.651 17.416 1.00 98.31 109 ALA A CA 1
ATOM 858 C C . ALA A 1 109 ? -15.718 -0.130 17.577 1.00 98.31 109 ALA A C 1
ATOM 860 O O . ALA A 1 109 ? -16.218 -0.045 18.695 1.00 98.31 109 ALA A O 1
ATOM 861 N N . LYS A 1 110 ? -16.433 0.082 16.466 1.00 98.31 110 LYS A N 1
ATOM 862 C CA . LYS A 1 110 ? -17.830 0.541 16.483 1.00 98.31 110 LYS A CA 1
ATOM 863 C C . LYS A 1 110 ? -18.782 -0.439 17.177 1.00 98.31 110 LYS A C 1
ATOM 865 O O . LYS A 1 110 ? -19.742 -0.020 17.822 1.00 98.31 110 LYS A O 1
ATOM 870 N N . THR A 1 111 ? -18.550 -1.745 17.048 1.00 98.38 111 THR A N 1
ATOM 871 C CA . THR A 1 111 ? -19.318 -2.752 17.799 1.00 98.38 111 THR A CA 1
ATOM 872 C C . THR A 1 111 ? -19.019 -2.672 19.294 1.00 98.38 111 THR A C 1
ATOM 874 O O . THR A 1 111 ? -19.951 -2.645 20.094 1.00 98.38 111 THR A O 1
ATOM 877 N N . LEU A 1 112 ? -17.745 -2.555 19.676 1.00 98.44 112 LEU A N 1
ATOM 878 C CA . LEU A 1 112 ? -17.349 -2.428 21.081 1.00 98.44 112 LEU A CA 1
ATOM 879 C C . LEU A 1 112 ? -17.905 -1.155 21.733 1.00 98.44 112 LEU A C 1
ATOM 881 O O . LEU A 1 112 ? -18.353 -1.208 22.874 1.00 98.44 112 LEU A O 1
ATOM 885 N N . GLU A 1 113 ? -17.939 -0.033 21.013 1.00 98.44 113 GLU A N 1
ATOM 886 C CA . GLU A 1 113 ? -18.564 1.209 21.484 1.00 98.44 113 GLU A CA 1
ATOM 887 C C . GLU A 1 113 ? -20.057 1.021 21.785 1.00 98.44 113 GLU A C 1
ATOM 889 O O . GLU A 1 113 ? -20.546 1.465 22.827 1.00 98.44 113 GLU A O 1
ATOM 894 N N . LYS A 1 114 ? -20.787 0.315 20.911 1.00 98.12 114 LYS A N 1
ATOM 895 C CA . LYS A 1 114 ? -22.207 -0.005 21.134 1.00 98.12 114 LYS A CA 1
ATOM 896 C C . LYS A 1 114 ? -22.403 -0.907 22.349 1.00 98.12 114 LYS A C 1
ATOM 898 O O . LYS A 1 114 ? -23.296 -0.653 23.159 1.00 98.12 114 LYS A O 1
ATOM 903 N N . ASP A 1 115 ? -21.571 -1.934 22.489 1.00 98.38 115 ASP A N 1
ATOM 904 C CA . ASP A 1 115 ? -21.629 -2.851 23.628 1.00 98.38 115 ASP A CA 1
ATOM 905 C C . ASP A 1 115 ? -21.320 -2.131 24.944 1.00 98.38 115 ASP A C 1
ATOM 907 O O . ASP A 1 115 ? -21.998 -2.356 25.951 1.00 98.38 115 ASP A O 1
ATOM 911 N N . LEU A 1 116 ? -20.341 -1.222 24.936 1.00 98.38 116 LEU A N 1
ATOM 912 C CA . LEU A 1 116 ? -20.004 -0.389 26.084 1.00 98.38 116 LEU A CA 1
ATOM 913 C C . LEU A 1 116 ? -21.180 0.515 26.469 1.00 98.38 116 LEU A C 1
ATOM 915 O O . LEU A 1 116 ? -21.580 0.521 27.631 1.00 98.38 116 LEU A O 1
ATOM 919 N N . ALA A 1 117 ? -21.785 1.211 25.502 1.00 98.06 117 ALA A N 1
ATOM 920 C CA . ALA A 1 117 ? -22.942 2.071 25.746 1.00 98.06 117 ALA A CA 1
ATOM 921 C C . ALA A 1 117 ? -24.122 1.291 26.352 1.00 98.06 117 ALA A C 1
ATOM 923 O O . ALA A 1 117 ? -24.755 1.752 27.308 1.00 98.06 117 ALA A O 1
ATOM 924 N N . LYS A 1 118 ? -24.382 0.076 25.849 1.00 98.44 118 LYS A N 1
ATOM 925 C CA . LYS A 1 118 ? -25.404 -0.819 26.403 1.00 98.44 118 LYS A CA 1
ATOM 926 C C . LYS A 1 118 ? -25.091 -1.193 27.853 1.00 98.44 118 LYS A C 1
ATOM 928 O O . LYS A 1 118 ? -25.941 -1.012 28.722 1.00 98.44 118 LYS A O 1
ATOM 933 N N . ARG A 1 119 ? -23.863 -1.641 28.134 1.00 98.31 119 ARG A N 1
ATOM 934 C CA . ARG A 1 119 ? -23.429 -2.000 29.496 1.00 98.31 119 ARG A CA 1
ATOM 935 C C . ARG A 1 119 ? -23.526 -0.824 30.465 1.00 98.31 119 ARG A C 1
ATOM 937 O O . ARG A 1 119 ? -23.966 -1.009 31.596 1.00 98.31 119 ARG A O 1
ATOM 944 N N . SER A 1 120 ? -23.160 0.381 30.032 1.00 98.25 120 SER A N 1
ATOM 945 C CA . SER A 1 120 ? -23.307 1.597 30.838 1.00 98.25 120 SER A CA 1
ATOM 946 C C . SER A 1 120 ? -24.771 1.891 31.169 1.00 98.25 120 SER A C 1
ATOM 948 O O . SER A 1 120 ? -25.081 2.225 32.313 1.00 98.25 120 SER A O 1
ATOM 950 N N . SER A 1 121 ? -25.685 1.721 30.208 1.00 98.25 121 SER A N 1
ATOM 951 C CA . SER A 1 121 ? -27.127 1.867 30.451 1.00 98.25 121 SER A CA 1
ATOM 952 C C . SER A 1 121 ? -27.648 0.830 31.451 1.00 98.25 121 SER A C 1
ATOM 954 O O . SER A 1 121 ? -28.363 1.181 32.392 1.00 98.25 121 SER A O 1
ATOM 956 N N . ASP A 1 122 ? -27.246 -0.432 31.297 1.00 98.38 122 ASP A N 1
ATOM 957 C CA . ASP A 1 122 ? -27.657 -1.515 32.192 1.00 98.38 122 ASP A CA 1
ATOM 958 C C . ASP A 1 122 ? -27.143 -1.291 33.625 1.00 98.38 122 ASP A C 1
ATOM 960 O O . ASP A 1 122 ? -27.888 -1.476 34.589 1.00 98.38 122 ASP A O 1
ATOM 964 N N . LEU A 1 123 ? -25.907 -0.804 33.785 1.00 98.38 123 LEU A N 1
ATOM 965 C CA . LEU A 1 123 ? -25.347 -0.427 35.088 1.00 98.38 123 LEU A CA 1
ATOM 966 C C . LEU A 1 123 ? -26.132 0.703 35.762 1.00 98.38 123 LEU A C 1
ATOM 968 O O . LEU A 1 123 ? -26.373 0.646 36.969 1.00 98.38 123 LEU A O 1
ATOM 972 N N . LEU A 1 124 ? -26.556 1.721 35.008 1.00 98.25 124 LEU A N 1
ATOM 973 C CA . LEU A 1 124 ? -27.376 2.809 35.548 1.00 98.25 124 LEU A CA 1
ATOM 974 C C . LEU A 1 124 ? -28.721 2.294 36.068 1.00 98.25 124 LEU A C 1
ATOM 976 O O . LEU A 1 124 ? -29.117 2.660 37.176 1.00 98.25 124 LEU A O 1
ATOM 980 N N . LYS A 1 125 ? -29.384 1.408 35.315 1.00 98.44 125 LYS A N 1
ATOM 981 C CA . LYS A 1 125 ? -30.641 0.772 35.742 1.00 98.44 125 LYS A CA 1
ATOM 982 C C . LYS A 1 125 ? -30.446 -0.043 37.017 1.00 98.44 125 LYS A C 1
ATOM 984 O O . LYS A 1 125 ? -31.164 0.162 37.991 1.00 98.44 125 LYS A O 1
ATOM 989 N N . ARG A 1 126 ? -29.411 -0.886 37.068 1.00 98.31 126 ARG A N 1
ATOM 990 C CA . ARG A 1 126 ? -29.086 -1.681 38.264 1.00 98.31 126 ARG A CA 1
ATOM 991 C C . ARG A 1 126 ? -28.783 -0.809 39.479 1.00 98.31 126 ARG A C 1
ATOM 993 O O . ARG A 1 126 ? -29.233 -1.111 40.580 1.00 98.31 126 ARG A O 1
ATOM 1000 N N . ASN A 1 127 ? -28.087 0.310 39.295 1.00 98.19 127 ASN A N 1
ATOM 1001 C CA . ASN A 1 127 ? -27.847 1.263 40.377 1.00 98.19 127 ASN A CA 1
ATOM 1002 C C . ASN A 1 127 ? -29.140 1.908 40.896 1.00 98.19 127 ASN A C 1
ATOM 1004 O O . ASN A 1 127 ? -29.253 2.157 42.097 1.00 98.19 127 ASN A O 1
ATOM 1008 N N . GLN A 1 128 ? -30.111 2.186 40.023 1.00 98.06 128 GLN A N 1
ATOM 1009 C CA . GLN A 1 128 ? -31.426 2.681 40.440 1.00 98.06 128 GLN A CA 1
ATOM 1010 C C . GLN A 1 128 ? -32.202 1.612 41.218 1.00 98.06 128 GLN A C 1
ATOM 1012 O O . GLN A 1 128 ? -32.697 1.911 42.302 1.00 98.06 128 GLN A O 1
ATOM 1017 N N . GLU A 1 129 ? -32.223 0.367 40.737 1.00 98.38 129 GLU A N 1
ATOM 1018 C CA . GLU A 1 129 ? -32.834 -0.767 41.448 1.00 98.38 129 GLU A CA 1
ATOM 1019 C C . GLU A 1 129 ? -32.230 -0.946 42.850 1.00 98.38 129 GLU A C 1
ATOM 1021 O O . GLU A 1 129 ? -32.955 -1.052 43.836 1.00 98.38 129 GLU A O 1
ATOM 1026 N N . ILE A 1 130 ? -30.899 -0.881 42.976 1.00 98.44 130 ILE A N 1
ATOM 1027 C CA . ILE A 1 130 ? -30.212 -0.966 44.274 1.00 98.44 130 ILE A CA 1
ATOM 1028 C C . ILE A 1 130 ? -30.634 0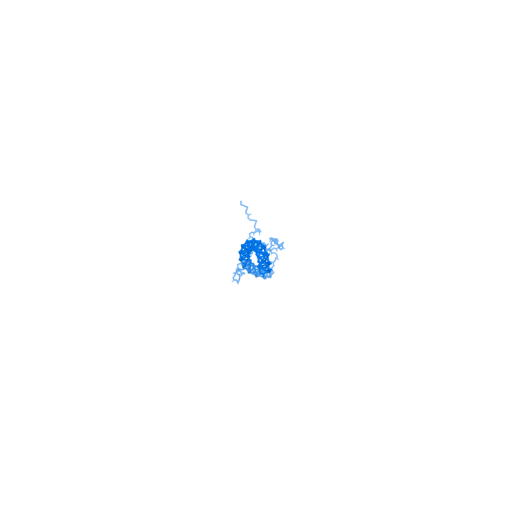.174 45.211 1.00 98.44 130 ILE A C 1
ATOM 1030 O O . ILE A 1 130 ? -30.781 -0.050 46.413 1.00 98.44 130 ILE A O 1
ATOM 1034 N N . LYS A 1 131 ? -30.818 1.400 44.703 1.00 98.12 131 LYS A N 1
ATOM 1035 C CA . LYS A 1 131 ? -31.287 2.529 45.526 1.00 98.12 131 LYS A CA 1
ATOM 1036 C C . LYS A 1 131 ? -32.699 2.287 46.057 1.00 98.12 131 LYS A C 1
ATOM 1038 O O . LYS A 1 131 ? -32.931 2.547 47.235 1.00 98.12 131 LYS A O 1
ATOM 1043 N N . VAL A 1 132 ? -33.598 1.772 45.217 1.00 98.31 132 VAL A N 1
ATOM 1044 C CA . VAL A 1 132 ? -34.970 1.418 45.614 1.00 98.31 132 VAL A CA 1
ATOM 1045 C C . VAL A 1 132 ? -34.946 0.334 46.690 1.00 98.31 132 VAL A C 1
ATOM 1047 O O . VAL A 1 132 ? -35.468 0.553 47.780 1.00 98.31 132 VAL A O 1
ATOM 1050 N N . LEU A 1 133 ? -34.223 -0.765 46.457 1.00 98.38 133 LEU A N 1
ATOM 1051 C CA . LEU A 1 133 ? -34.095 -1.855 47.430 1.00 98.38 133 LEU A CA 1
ATOM 1052 C C . LEU A 1 133 ? -33.496 -1.382 48.762 1.00 98.38 133 LEU A C 1
ATOM 1054 O O . LEU A 1 133 ? -33.942 -1.793 49.831 1.00 98.38 133 LEU A O 1
ATOM 1058 N N . LYS A 1 134 ? -32.500 -0.485 48.736 1.00 98.19 134 LYS A N 1
ATOM 1059 C CA . LYS A 1 134 ? -31.948 0.110 49.965 1.00 98.19 134 LYS A CA 1
ATOM 1060 C C . LYS A 1 134 ? -32.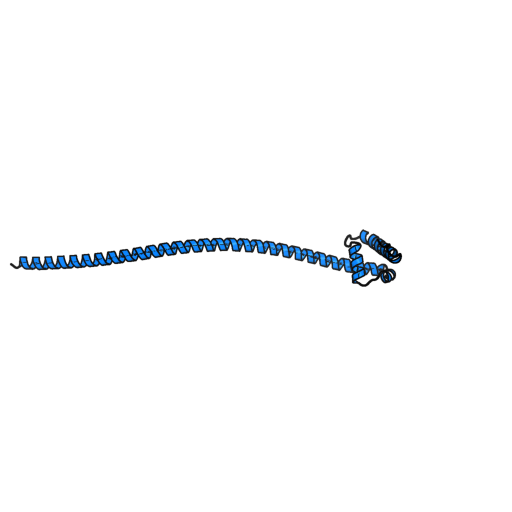997 0.905 50.744 1.00 98.19 134 LYS A C 1
ATOM 1062 O O . LYS A 1 134 ? -32.991 0.844 51.973 1.00 98.19 134 LYS A O 1
ATOM 1067 N N . ALA A 1 135 ? -33.868 1.642 50.056 1.00 97.88 135 ALA A N 1
ATOM 1068 C CA . ALA A 1 135 ? -34.946 2.392 50.692 1.00 97.88 135 ALA A CA 1
ATOM 1069 C C . ALA A 1 135 ? -35.995 1.454 51.311 1.00 97.88 135 ALA A C 1
ATOM 1071 O O . ALA A 1 135 ? -36.348 1.632 52.476 1.00 97.88 135 ALA A O 1
ATOM 1072 N N . GLU A 1 136 ? -36.416 0.416 50.583 1.00 98.19 136 GLU A N 1
ATOM 1073 C CA . GLU A 1 136 ? -37.349 -0.609 51.076 1.00 98.19 136 GLU A CA 1
ATOM 1074 C C . GLU A 1 136 ? -36.803 -1.326 52.317 1.00 98.19 136 GLU A C 1
ATOM 1076 O O . GLU A 1 136 ? -37.489 -1.446 53.332 1.00 98.19 136 GLU A O 1
ATOM 1081 N N . VAL A 1 137 ? -35.527 -1.727 52.295 1.00 98.25 137 VAL A N 1
ATOM 1082 C CA . VAL A 1 137 ? -34.859 -2.320 53.465 1.00 98.25 137 VAL A CA 1
ATOM 1083 C C . VAL A 1 137 ? -34.845 -1.351 54.652 1.00 98.25 137 VAL A C 1
ATOM 1085 O O . VAL A 1 137 ? -35.027 -1.777 55.794 1.00 98.25 137 VAL A O 1
ATOM 1088 N N . GLY A 1 138 ? -34.639 -0.053 54.413 1.00 97.94 138 GLY A N 1
ATOM 1089 C CA . GLY A 1 138 ? -34.711 0.979 55.451 1.00 97.94 138 GLY A CA 1
ATOM 1090 C C . GLY A 1 138 ? -36.102 1.089 56.082 1.00 97.94 138 GLY A C 1
ATOM 1091 O O . GLY A 1 138 ? -36.219 1.112 57.308 1.00 97.94 138 GLY A O 1
ATOM 1092 N N . GLN A 1 139 ? -37.154 1.084 55.260 1.00 97.94 139 GLN A N 1
ATOM 1093 C CA . GLN A 1 139 ? -38.544 1.103 55.724 1.00 97.94 139 GLN A CA 1
ATOM 1094 C C . GLN A 1 139 ? -38.884 -0.146 56.545 1.00 97.94 139 GLN A C 1
ATOM 1096 O O . GLN A 1 139 ? -39.411 -0.027 57.650 1.00 97.94 139 GLN A O 1
ATOM 1101 N N . LEU A 1 140 ? -38.510 -1.334 56.061 1.00 97.81 140 LEU A N 1
ATOM 1102 C CA . LEU A 1 140 ? -38.724 -2.593 56.779 1.00 97.81 140 LEU A CA 1
ATOM 1103 C C . LEU A 1 140 ? -38.017 -2.608 58.140 1.00 97.81 140 LEU A C 1
ATOM 1105 O O . LEU A 1 140 ? -38.609 -3.031 59.132 1.00 97.81 140 LEU A O 1
ATOM 1109 N N . LYS A 1 141 ? -36.776 -2.107 58.220 1.00 97.44 141 LYS A N 1
ATOM 1110 C CA . LYS A 1 141 ? -36.060 -1.967 59.499 1.00 97.44 141 LYS A CA 1
ATOM 1111 C C . LYS A 1 141 ? -36.819 -1.072 60.477 1.00 97.44 141 LYS A C 1
ATOM 1113 O O . LYS A 1 141 ? -37.018 -1.475 61.621 1.00 97.44 141 LYS A O 1
ATOM 1118 N N . SER A 1 142 ? -37.292 0.086 60.017 1.00 96.62 142 SER A N 1
ATOM 1119 C CA . SER A 1 142 ? -38.071 1.010 60.848 1.00 96.62 142 SER A CA 1
ATOM 1120 C C . SER A 1 142 ? -39.386 0.385 61.333 1.00 96.62 142 SER A C 1
ATOM 1122 O O . SER A 1 142 ? -39.723 0.496 62.511 1.00 96.62 142 SER A O 1
ATOM 1124 N N . MET A 1 143 ? -40.094 -0.354 60.470 1.00 97.06 143 MET A N 1
ATOM 1125 C CA . MET A 1 143 ? -41.305 -1.089 60.859 1.00 97.06 143 MET A CA 1
ATOM 1126 C C . MET A 1 143 ? -41.017 -2.139 61.939 1.00 97.06 143 MET A C 1
ATOM 1128 O O . MET A 1 143 ? -41.747 -2.224 62.926 1.00 97.06 143 MET A O 1
ATOM 1132 N N . VAL A 1 144 ? -39.941 -2.918 61.788 1.00 97.38 144 VAL A N 1
ATOM 1133 C CA . VAL A 1 144 ? -39.531 -3.923 62.783 1.00 97.38 144 VAL A CA 1
ATOM 1134 C C . VAL A 1 144 ? -39.189 -3.272 64.126 1.00 97.38 144 VAL A C 1
ATOM 1136 O O . VAL A 1 144 ? -39.575 -3.789 65.175 1.00 97.38 144 VAL A O 1
ATOM 1139 N N . GLU A 1 145 ? -38.490 -2.138 64.123 1.00 96.06 145 GLU A N 1
ATOM 1140 C CA . GLU A 1 145 ? -38.190 -1.377 65.342 1.00 96.06 145 GLU A CA 1
ATOM 1141 C C . GLU A 1 145 ? -39.462 -0.858 66.024 1.00 96.06 145 GLU A C 1
ATOM 1143 O O . GLU A 1 145 ? -39.608 -1.016 67.239 1.00 96.06 145 GLU A O 1
ATOM 1148 N N . GLY A 1 146 ? -40.413 -0.326 65.251 1.00 96.56 146 GLY A N 1
ATOM 1149 C CA . GLY A 1 146 ? -41.718 0.110 65.751 1.00 96.56 146 GLY A CA 1
ATOM 1150 C C . GLY A 1 146 ? -42.524 -1.029 66.385 1.00 96.56 146 GLY A C 1
ATOM 1151 O O . GLY A 1 146 ? -43.025 -0.887 67.501 1.00 96.56 146 GLY A O 1
ATOM 1152 N N . LEU A 1 147 ? -42.586 -2.194 65.732 1.00 95.94 147 LEU A N 1
ATOM 1153 C CA . LEU A 1 147 ? -43.254 -3.385 66.275 1.00 95.94 147 LEU A CA 1
ATOM 1154 C C . LEU A 1 147 ? -42.596 -3.876 67.572 1.00 95.94 147 LEU A C 1
ATOM 1156 O O . LEU A 1 147 ? -43.290 -4.205 68.534 1.00 95.94 147 LEU A O 1
ATOM 1160 N N . ARG A 1 148 ? -41.257 -3.874 67.643 1.00 94.50 148 ARG A N 1
ATOM 1161 C CA . ARG A 1 148 ? -40.525 -4.208 68.878 1.00 94.50 148 ARG A CA 1
ATOM 1162 C C . ARG A 1 148 ? -40.828 -3.230 70.010 1.00 94.50 148 ARG A C 1
ATOM 1164 O O . ARG A 1 148 ? -40.936 -3.655 71.159 1.00 94.50 148 ARG A O 1
ATOM 1171 N N . ALA A 1 149 ? -40.939 -1.937 69.711 1.00 93.00 149 ALA A N 1
ATOM 1172 C CA . ALA A 1 149 ? -41.287 -0.925 70.703 1.00 93.00 149 ALA A CA 1
ATOM 1173 C C . ALA A 1 149 ? -42.716 -1.120 71.235 1.00 93.00 149 ALA A C 1
ATOM 1175 O O . ALA A 1 149 ? -42.920 -1.060 72.446 1.00 93.00 149 ALA A O 1
ATOM 1176 N N . LEU A 1 150 ? -43.674 -1.423 70.353 1.00 93.69 150 LEU A N 1
ATOM 1177 C CA . LEU A 1 150 ? -45.056 -1.732 70.726 1.00 93.69 150 LEU A CA 1
ATOM 1178 C C . LEU A 1 150 ? -45.157 -2.986 71.600 1.00 93.69 150 LEU A C 1
ATOM 1180 O O . LEU A 1 150 ? -45.800 -2.929 72.644 1.00 93.69 150 LEU A O 1
ATOM 1184 N N . SER A 1 151 ? -44.477 -4.079 71.231 1.00 93.50 151 SER A N 1
ATOM 1185 C CA . SER A 1 151 ? -44.452 -5.318 72.029 1.00 93.50 151 SER A CA 1
ATOM 1186 C C . SER A 1 151 ? -44.010 -5.049 73.468 1.00 93.50 151 SER A C 1
ATOM 1188 O O . SER A 1 151 ? -44.715 -5.399 74.406 1.00 93.50 151 SER A O 1
ATOM 1190 N N . LYS A 1 152 ? -42.906 -4.309 73.650 1.00 91.31 152 LYS A N 1
ATOM 1191 C CA . LYS A 1 152 ? -42.401 -3.930 74.983 1.00 91.31 152 LYS A CA 1
ATOM 1192 C C . LYS A 1 152 ? -43.387 -3.098 75.806 1.00 91.31 152 LYS A C 1
ATOM 1194 O O . LYS A 1 152 ? -43.251 -3.030 77.023 1.00 91.31 152 LYS A O 1
ATOM 1199 N N . LEU A 1 153 ? -44.300 -2.386 75.151 1.00 87.81 153 LEU A N 1
ATOM 1200 C CA . LEU A 1 153 ? -45.301 -1.534 75.789 1.00 87.81 153 LEU A CA 1
ATOM 1201 C C . LEU A 1 153 ? -46.524 -2.344 76.228 1.00 87.81 153 LEU A C 1
ATOM 1203 O O . LEU A 1 153 ? -47.095 -2.049 77.274 1.00 87.81 153 LEU A O 1
ATOM 1207 N N . VAL A 1 154 ? -46.889 -3.363 75.446 1.00 86.38 154 VAL A N 1
ATOM 1208 C CA . VAL A 1 154 ? -47.925 -4.342 75.796 1.00 86.38 154 VAL A CA 1
ATOM 1209 C C . VAL A 1 154 ? -47.469 -5.202 76.973 1.00 86.38 154 VAL A C 1
ATOM 1211 O O . VAL A 1 154 ? -48.218 -5.323 77.930 1.00 86.38 154 VAL A O 1
ATOM 1214 N N . ASP A 1 155 ? -46.220 -5.678 76.979 1.00 81.75 155 ASP A N 1
ATOM 1215 C CA . ASP A 1 155 ? -45.669 -6.512 78.065 1.00 81.75 155 ASP A CA 1
ATOM 1216 C C . ASP A 1 155 ? -45.538 -5.779 79.423 1.00 81.75 155 ASP A C 1
ATOM 1218 O O . ASP A 1 155 ? -45.207 -6.390 80.437 1.00 81.75 155 ASP A O 1
ATOM 1222 N N . ARG A 1 156 ? -45.739 -4.454 79.452 1.00 73.75 156 ARG A N 1
ATOM 1223 C CA . ARG A 1 156 ? -45.659 -3.608 80.659 1.00 73.75 156 ARG A CA 1
ATOM 1224 C C . ARG A 1 156 ? -47.023 -3.231 81.250 1.00 73.75 156 ARG A C 1
ATOM 1226 O O . ARG A 1 156 ? -47.037 -2.561 82.282 1.00 73.75 156 ARG A O 1
ATOM 1233 N N . LYS A 1 157 ? -48.128 -3.577 80.589 1.00 55.84 157 LYS A N 1
ATOM 1234 C CA . LYS A 1 157 ? -49.501 -3.342 81.060 1.00 55.84 157 LYS A CA 1
ATOM 1235 C C . LYS A 1 157 ? -50.110 -4.632 81.582 1.00 55.84 157 LYS A C 1
ATOM 1237 O O . LYS A 1 157 ? -50.904 -4.516 82.538 1.00 55.84 157 LYS A O 1
#

Foldseek 3Di:
DDDDDPLVVVLLVVLVVLCVVVVVPDPQDDSVRVVVLCVVVVNDSVNSVVDDSVNVVVSVVVVVVVVVVVVVVVVVVVVVVVVVVVVVVVVVVVVVVVVVVVVVVVVVVVVVVVVVVVVVVVVVVVVVVVVVVVVVVVVVVVVVVVVVVVVVVVVVD

pLDDT: mean 83.97, std 15.64, range [39.16, 98.5]

Secondary structure (DSSP, 8-state):
-PPPPHHHHHHHHHHHHHHHHHTTT-TT--HHHHHHHHHHTT--HHHHTTS-HHHHHHHHHHHHHHHHHHHHHHHHHHHHHHHHHHHHHHHHHHHHHHHHHHHHHHHHHHHHHHHHHHHHHHHHHHHHHHHHHHHHHHHHHHHHHHHHHHHHHHTT-

Sequence (157 aa):
MGLPSLLEDIVQKRIDAFLQAELSSAQIYTREDFKRVLSHMGVSARNLLSVSDDELVEISEFFARDAEECRLTAARLAKENQDLRAANDRAEADISSLRSKVFEAHKKAKTLEKDLAKRSSDLLKRNQEIKVLKAEVGQLKSMVEGLRALSKLVDRK